Protein AF-A0A5E4G8H6-F1 (afdb_monomer)

InterPro domains:
  IPR013087 Zinc finger C2H2-type [PS00028] (90-110)
  IPR013087 Zinc finger C2H2-type [PS50157] (88-115)
  IPR036236 Zinc finger C2H2 superfamily [SSF57667] (88-114)

Structure (mmCIF, N/CA/C/O backbone):
data_AF-A0A5E4G8H6-F1
#
_entry.id   AF-A0A5E4G8H6-F1
#
loop_
_atom_site.group_PDB
_atom_site.id
_atom_site.type_symbol
_atom_site.label_atom_id
_atom_site.label_alt_id
_atom_site.label_comp_id
_atom_site.label_asym_id
_atom_site.label_entity_id
_atom_site.label_seq_id
_atom_site.pdbx_PDB_ins_code
_atom_site.Cartn_x
_atom_site.Cartn_y
_atom_site.Cartn_z
_atom_site.occupancy
_atom_site.B_iso_or_equiv
_atom_site.auth_seq_id
_atom_site.auth_comp_id
_atom_site.auth_asym_id
_atom_site.auth_atom_id
_atom_site.pdbx_PDB_model_num
ATOM 1 N N . MET A 1 1 ? 24.696 6.993 4.882 1.00 31.25 1 MET A N 1
ATOM 2 C CA . MET A 1 1 ? 24.039 5.892 5.624 1.00 31.25 1 MET A CA 1
ATOM 3 C C . MET A 1 1 ? 23.110 5.133 4.682 1.00 31.25 1 MET A C 1
ATOM 5 O O . MET A 1 1 ? 21.990 5.576 4.455 1.00 31.25 1 MET A O 1
ATOM 9 N N . LEU A 1 2 ? 23.589 4.037 4.082 1.00 29.52 2 LEU A N 1
ATOM 10 C CA . LEU A 1 2 ? 22.751 3.140 3.281 1.00 29.52 2 LEU A CA 1
ATOM 11 C C . LEU A 1 2 ? 21.860 2.323 4.223 1.00 29.52 2 LEU A C 1
ATOM 13 O O . LEU A 1 2 ? 22.364 1.588 5.068 1.00 29.52 2 LEU A O 1
ATOM 17 N N . LYS A 1 3 ? 20.537 2.449 4.090 1.00 34.06 3 LYS A N 1
ATOM 18 C CA . LYS A 1 3 ? 19.599 1.545 4.761 1.00 34.06 3 LYS A CA 1
ATOM 19 C C . LYS A 1 3 ? 19.493 0.265 3.937 1.00 34.06 3 LYS A C 1
ATOM 21 O O . LYS A 1 3 ? 19.100 0.308 2.775 1.00 34.06 3 LYS A O 1
ATOM 26 N N . HIS A 1 4 ? 19.863 -0.852 4.560 1.00 30.77 4 HIS A N 1
ATOM 27 C CA . HIS A 1 4 ? 19.676 -2.205 4.051 1.00 30.77 4 HIS A CA 1
ATOM 28 C C . HIS A 1 4 ? 18.228 -2.432 3.596 1.00 30.77 4 HIS A C 1
ATOM 30 O O . HIS A 1 4 ? 17.307 -2.480 4.412 1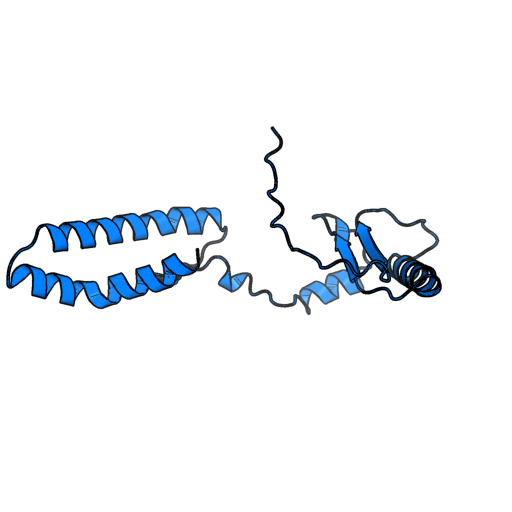.00 30.77 4 HIS A O 1
ATOM 36 N N . LEU A 1 5 ? 18.044 -2.620 2.291 1.00 35.28 5 LEU A N 1
ATOM 37 C CA . LEU A 1 5 ? 16.866 -3.276 1.740 1.00 35.28 5 LEU A CA 1
ATOM 38 C C . LEU A 1 5 ? 16.977 -4.765 2.081 1.00 35.28 5 LEU A C 1
ATOM 40 O O . LEU A 1 5 ? 17.831 -5.474 1.551 1.00 35.28 5 LEU A O 1
ATOM 44 N N . LYS A 1 6 ? 16.142 -5.228 3.016 1.00 31.42 6 LYS A N 1
ATOM 45 C CA . LYS A 1 6 ? 15.942 -6.657 3.260 1.00 31.42 6 LYS A CA 1
ATOM 46 C C . LYS A 1 6 ? 15.231 -7.235 2.042 1.00 31.42 6 LYS A C 1
ATOM 48 O O . LYS A 1 6 ? 14.042 -6.997 1.843 1.00 31.42 6 LYS A O 1
ATOM 53 N N . PHE A 1 7 ? 15.966 -7.981 1.229 1.00 36.44 7 PHE A N 1
ATOM 54 C CA . PHE A 1 7 ? 15.371 -8.850 0.228 1.00 36.44 7 PHE A CA 1
ATOM 55 C C . PHE A 1 7 ? 14.598 -9.941 0.973 1.00 36.44 7 PHE A C 1
ATOM 57 O O . PHE A 1 7 ? 15.179 -10.715 1.732 1.00 36.44 7 PHE A O 1
ATOM 64 N N . HIS A 1 8 ? 13.276 -9.976 0.802 1.00 35.94 8 HIS A N 1
ATOM 65 C CA . HIS A 1 8 ? 12.516 -11.172 1.138 1.00 35.94 8 HIS A CA 1
ATOM 66 C C . HIS A 1 8 ? 13.087 -12.318 0.301 1.00 35.94 8 HIS A C 1
ATOM 68 O O . HIS A 1 8 ? 13.132 -12.223 -0.926 1.00 35.94 8 HIS A O 1
ATOM 74 N N . ASN A 1 9 ? 13.547 -13.372 0.976 1.00 34.59 9 ASN A N 1
ATOM 75 C CA . ASN A 1 9 ? 13.957 -14.624 0.354 1.00 34.59 9 ASN A CA 1
ATOM 76 C C . ASN A 1 9 ? 12.752 -15.228 -0.374 1.00 34.59 9 ASN A C 1
ATOM 78 O O . ASN A 1 9 ? 11.980 -15.994 0.200 1.00 34.59 9 ASN A O 1
ATOM 82 N N . ILE A 1 10 ? 12.590 -14.876 -1.647 1.00 40.81 10 ILE A N 1
ATOM 83 C CA . ILE A 1 10 ? 11.876 -15.723 -2.590 1.00 40.81 10 ILE A CA 1
ATOM 84 C C . ILE A 1 10 ? 12.820 -16.898 -2.809 1.00 40.81 10 ILE A C 1
ATOM 86 O O . ILE A 1 10 ? 13.851 -16.757 -3.466 1.00 40.81 10 ILE A O 1
ATOM 90 N N . SER A 1 11 ? 12.502 -18.047 -2.222 1.00 39.03 11 SER A N 1
ATOM 91 C CA . SER A 1 11 ? 13.120 -19.315 -2.591 1.00 39.03 11 SER A CA 1
ATOM 92 C C . SER A 1 11 ? 12.687 -19.652 -4.018 1.00 39.03 11 SER A C 1
ATOM 94 O O . SER A 1 11 ? 11.769 -20.433 -4.260 1.00 39.03 11 SER A O 1
ATOM 96 N N . VAL A 1 12 ? 13.334 -19.015 -4.996 1.00 49.94 12 VAL A N 1
ATOM 97 C CA . VAL A 1 12 ? 13.262 -19.439 -6.389 1.00 49.94 12 VAL A CA 1
ATOM 98 C C . VAL A 1 12 ? 13.932 -20.805 -6.420 1.00 49.94 12 VAL A C 1
ATOM 100 O O . VAL A 1 12 ? 15.150 -20.902 -6.290 1.00 49.94 12 VAL A O 1
ATOM 103 N N . GLN A 1 13 ? 13.137 -21.870 -6.527 1.00 46.47 13 GLN A N 1
ATOM 104 C CA . GLN A 1 13 ? 13.658 -23.197 -6.834 1.00 46.47 13 GLN A CA 1
ATOM 105 C C . GLN A 1 13 ? 14.351 -23.105 -8.193 1.00 46.47 13 GLN A C 1
ATOM 107 O O . GLN A 1 13 ? 13.704 -23.092 -9.240 1.00 46.47 13 GLN A O 1
ATOM 112 N N . PHE A 1 14 ? 15.671 -22.952 -8.166 1.00 50.69 14 PHE A N 1
ATOM 113 C CA . PHE A 1 14 ? 16.467 -22.835 -9.370 1.00 50.69 14 PHE A CA 1
ATOM 114 C C . PHE A 1 14 ? 16.628 -24.235 -9.945 1.00 50.69 14 PHE A C 1
ATOM 116 O O . PHE A 1 14 ? 17.417 -25.039 -9.449 1.00 50.69 14 PHE A O 1
ATOM 123 N N . ASN A 1 15 ? 15.860 -24.548 -10.986 1.00 55.28 15 ASN A N 1
ATOM 124 C CA . ASN A 1 15 ? 16.204 -25.683 -11.819 1.00 55.28 15 ASN A CA 1
ATOM 125 C C . ASN A 1 15 ? 17.508 -25.311 -12.543 1.00 55.28 15 ASN A C 1
ATOM 127 O O . ASN A 1 15 ? 17.511 -24.346 -13.307 1.00 55.28 15 ASN A O 1
ATOM 131 N N . PRO A 1 16 ? 18.614 -26.060 -12.383 1.00 58.59 16 PRO A N 1
ATOM 132 C CA . PRO A 1 16 ? 19.918 -25.726 -12.980 1.00 58.59 16 PRO A CA 1
ATOM 133 C C . PRO A 1 16 ? 19.934 -25.804 -14.524 1.00 58.59 16 PRO A C 1
ATOM 135 O O . PRO A 1 16 ? 20.982 -25.729 -15.166 1.00 58.59 16 PRO A O 1
ATOM 138 N N . LYS A 1 17 ? 18.762 -25.989 -15.140 1.00 69.44 17 LYS A N 1
ATOM 139 C CA . LYS A 1 17 ? 18.526 -26.136 -16.577 1.00 69.44 17 LYS A CA 1
ATOM 140 C C . LYS A 1 17 ? 17.795 -24.936 -17.189 1.00 69.44 17 LYS A C 1
ATOM 142 O O . LYS A 1 17 ? 17.400 -25.011 -18.346 1.00 69.44 17 LYS A O 1
ATOM 147 N N . GLU A 1 18 ? 17.611 -23.844 -16.459 1.00 83.00 18 GLU A N 1
ATOM 148 C CA . GLU A 1 18 ? 16.855 -22.685 -16.938 1.00 83.00 18 GLU A CA 1
ATOM 149 C C . GLU A 1 18 ? 17.692 -21.412 -16.879 1.00 83.00 18 GLU A C 1
ATOM 151 O O . GLU A 1 18 ? 18.616 -21.280 -16.078 1.00 83.00 18 GLU A O 1
ATOM 156 N N . ILE A 1 19 ? 17.365 -20.472 -17.762 1.00 84.88 19 ILE A N 1
ATOM 157 C CA . ILE A 1 19 ? 18.037 -19.182 -17.861 1.00 84.88 19 ILE A CA 1
ATOM 158 C C . ILE A 1 19 ? 17.096 -18.100 -17.347 1.00 84.88 19 ILE A C 1
ATOM 160 O O . ILE A 1 19 ? 15.917 -18.039 -17.710 1.00 84.88 19 ILE A O 1
ATOM 164 N N . ALA A 1 20 ? 17.638 -17.227 -16.505 1.00 84.56 20 ALA A N 1
ATOM 165 C CA . ALA A 1 20 ? 16.984 -16.008 -16.070 1.00 84.56 20 ALA A CA 1
ATOM 166 C C . ALA A 1 20 ? 17.782 -14.802 -16.574 1.00 84.56 20 ALA A C 1
ATOM 168 O O . ALA A 1 20 ? 19.004 -14.759 -16.448 1.00 84.56 20 ALA A O 1
ATOM 169 N N . ILE A 1 21 ? 17.086 -13.830 -17.158 1.00 82.94 21 ILE A N 1
ATOM 170 C CA . ILE A 1 21 ? 17.673 -12.600 -17.687 1.00 82.94 21 ILE A CA 1
ATOM 171 C C . ILE A 1 21 ? 17.248 -11.453 -16.780 1.00 82.94 21 ILE A C 1
ATOM 173 O O . ILE A 1 21 ? 16.057 -11.167 -16.660 1.00 82.94 21 ILE A O 1
ATOM 177 N N . PHE A 1 22 ? 18.226 -10.781 -16.182 1.00 82.69 22 PHE A N 1
ATOM 178 C CA . PHE A 1 22 ? 18.024 -9.596 -15.358 1.00 82.69 22 PHE A CA 1
ATOM 179 C C . PHE A 1 22 ? 18.701 -8.417 -16.043 1.00 82.69 22 PHE A C 1
ATOM 181 O O . PHE A 1 22 ? 19.915 -8.427 -16.241 1.00 82.69 22 PHE A O 1
ATOM 188 N N . ARG A 1 23 ? 17.912 -7.424 -16.452 1.00 79.50 23 ARG A N 1
ATOM 189 C CA . ARG A 1 23 ? 18.405 -6.250 -17.179 1.00 79.50 23 ARG A CA 1
ATOM 190 C C . ARG A 1 23 ? 17.999 -4.968 -16.469 1.00 79.50 23 ARG A C 1
ATOM 192 O O . ARG A 1 23 ? 16.878 -4.854 -15.993 1.00 79.50 23 ARG A O 1
ATOM 199 N N . ASP A 1 24 ? 18.891 -3.990 -16.458 1.00 76.56 24 ASP A N 1
ATOM 200 C CA . ASP A 1 24 ? 18.570 -2.620 -16.067 1.00 76.56 24 ASP A CA 1
ATOM 201 C C . ASP A 1 24 ? 18.094 -1.815 -17.294 1.00 76.56 24 ASP A C 1
ATOM 203 O O . ASP A 1 24 ? 18.741 -1.834 -18.349 1.00 76.56 24 ASP A O 1
ATOM 207 N N . LEU A 1 25 ? 16.944 -1.144 -17.185 1.00 69.12 25 LEU A N 1
ATOM 208 C CA . LEU A 1 25 ? 16.383 -0.289 -18.238 1.00 69.12 25 LEU A CA 1
ATOM 209 C C . LEU A 1 25 ? 17.077 1.071 -18.335 1.00 69.12 25 LEU A C 1
ATOM 211 O O . LEU A 1 25 ? 16.949 1.733 -19.363 1.00 69.12 25 LEU A O 1
ATOM 215 N N . ASP A 1 26 ? 17.851 1.458 -17.324 1.00 64.38 26 ASP A N 1
ATOM 216 C CA . ASP A 1 26 ? 18.589 2.722 -17.303 1.00 64.38 26 ASP A CA 1
ATOM 217 C C . ASP A 1 26 ? 19.923 2.669 -18.061 1.00 64.38 26 ASP A C 1
ATOM 219 O O . ASP A 1 26 ? 20.615 3.678 -18.216 1.00 64.38 26 ASP A O 1
ATOM 223 N N . THR A 1 27 ? 20.289 1.500 -18.596 1.00 65.31 27 THR A N 1
ATOM 224 C CA . THR A 1 27 ? 21.470 1.378 -19.454 1.00 65.31 27 THR A CA 1
ATOM 225 C C . THR A 1 27 ? 21.175 1.984 -20.825 1.00 65.31 27 THR A C 1
ATOM 227 O O . THR A 1 27 ? 20.416 1.414 -21.614 1.00 65.31 27 THR A O 1
ATOM 230 N N . LYS A 1 28 ? 21.810 3.123 -21.133 1.00 62.41 28 LYS A N 1
ATOM 231 C CA . LYS A 1 28 ? 21.715 3.795 -22.438 1.00 62.41 28 LYS A CA 1
ATOM 232 C C . LYS A 1 28 ? 22.115 2.813 -23.551 1.00 62.41 28 LYS A C 1
ATOM 234 O O . LYS A 1 28 ? 23.283 2.423 -23.608 1.00 62.41 28 LYS A O 1
ATOM 239 N N . PRO A 1 29 ? 21.188 2.387 -24.429 1.00 61.34 29 PRO A N 1
ATOM 240 C CA . PRO A 1 29 ? 21.543 1.467 -25.497 1.00 61.34 29 PRO A CA 1
ATOM 241 C C . PRO A 1 29 ? 22.492 2.155 -26.493 1.00 61.34 29 PRO A C 1
ATOM 243 O O . PRO A 1 29 ? 22.477 3.388 -26.612 1.00 61.34 29 PRO A O 1
ATOM 246 N N . PRO A 1 30 ? 23.300 1.383 -27.242 1.00 65.94 30 PRO A N 1
ATOM 247 C CA . PRO A 1 30 ? 24.000 1.906 -28.408 1.00 65.94 30 PRO A CA 1
ATOM 248 C C . PRO A 1 30 ? 23.001 2.622 -29.323 1.00 65.94 30 PRO A C 1
ATOM 250 O O . PRO A 1 30 ? 21.900 2.121 -29.545 1.00 65.94 30 PRO A O 1
ATOM 253 N N . LYS A 1 31 ? 23.378 3.784 -29.874 1.00 66.38 31 LYS A N 1
ATOM 254 C CA . LYS A 1 31 ? 22.475 4.627 -30.689 1.00 66.38 31 LYS A CA 1
ATOM 255 C C . LYS A 1 31 ? 21.861 3.894 -31.895 1.00 66.38 31 LYS A C 1
ATOM 257 O O . LYS A 1 31 ? 20.858 4.350 -32.425 1.00 66.38 31 LYS A O 1
ATOM 262 N N . SER A 1 32 ? 22.471 2.791 -32.326 1.00 76.19 32 SER A N 1
ATOM 263 C CA . SER A 1 32 ? 22.083 1.991 -33.487 1.00 76.19 32 SER A CA 1
ATOM 264 C C . SER A 1 32 ? 21.051 0.894 -33.205 1.00 76.19 32 SER A C 1
ATOM 266 O O . SER A 1 32 ? 20.557 0.302 -34.157 1.00 76.19 32 SER A O 1
ATOM 268 N N . VAL A 1 33 ? 20.727 0.595 -31.939 1.00 75.25 33 VAL A N 1
ATOM 269 C CA . VAL A 1 33 ? 19.809 -0.501 -31.580 1.00 75.25 33 VAL A CA 1
ATOM 270 C C . VAL A 1 33 ? 18.764 -0.002 -30.591 1.00 75.25 33 VAL A C 1
ATOM 272 O O . VAL A 1 33 ? 19.093 0.512 -29.521 1.00 75.25 33 VAL A O 1
ATOM 275 N N . SER A 1 34 ? 17.484 -0.182 -30.917 1.00 74.44 34 SER A N 1
ATOM 276 C CA . SER A 1 34 ? 16.406 0.211 -30.004 1.00 74.44 34 SER A CA 1
ATOM 277 C C . SER A 1 34 ? 16.399 -0.656 -28.727 1.00 74.44 34 SER A C 1
ATOM 279 O O . SER A 1 34 ? 16.779 -1.830 -28.775 1.00 74.44 34 SER A O 1
ATOM 281 N N . PRO A 1 35 ? 15.923 -0.144 -27.569 1.00 74.56 35 PRO A N 1
ATOM 282 C CA . PRO A 1 35 ? 15.821 -0.937 -26.338 1.00 74.56 35 PRO A CA 1
ATOM 283 C C . PRO A 1 35 ? 15.063 -2.260 -26.515 1.00 74.56 35 PRO A C 1
ATOM 285 O O . PRO A 1 35 ? 15.474 -3.284 -25.960 1.00 74.56 35 PRO A O 1
ATOM 288 N N . TYR A 1 36 ? 13.984 -2.224 -27.308 1.00 77.19 36 TYR A N 1
ATOM 289 C CA . TYR A 1 36 ? 13.158 -3.380 -27.648 1.00 77.19 36 TYR A CA 1
ATOM 290 C C . TYR A 1 36 ? 13.942 -4.405 -28.467 1.00 77.19 36 TYR A C 1
ATOM 292 O O . TYR A 1 36 ? 14.007 -5.572 -28.092 1.00 77.19 36 TYR A O 1
ATOM 300 N N . GLU A 1 37 ? 14.604 -3.966 -29.537 1.00 81.38 37 GLU A N 1
ATOM 301 C CA . GLU A 1 37 ? 15.399 -4.845 -30.395 1.00 81.38 37 GLU A CA 1
ATOM 302 C C . GLU A 1 37 ? 16.554 -5.498 -29.625 1.00 81.38 37 GLU A C 1
ATOM 304 O O . GLU A 1 37 ? 16.789 -6.698 -29.758 1.00 81.38 37 GLU A O 1
ATOM 309 N N . ALA A 1 38 ? 17.218 -4.746 -28.742 1.00 82.25 38 ALA A N 1
ATOM 310 C CA . ALA A 1 38 ? 18.237 -5.287 -27.848 1.00 82.25 38 ALA A CA 1
ATOM 311 C C . ALA A 1 38 ? 17.667 -6.357 -26.897 1.00 82.25 38 ALA A C 1
ATOM 313 O O . ALA A 1 38 ? 18.303 -7.386 -26.678 1.00 82.25 38 ALA A O 1
ATOM 314 N N . ALA A 1 39 ? 16.464 -6.146 -26.347 1.00 83.38 39 ALA A N 1
ATOM 315 C CA . ALA A 1 39 ? 15.816 -7.117 -25.463 1.00 83.38 39 ALA A CA 1
ATOM 316 C C . ALA A 1 39 ? 15.418 -8.401 -26.208 1.00 83.38 39 ALA A C 1
ATOM 318 O O . ALA A 1 39 ? 15.627 -9.498 -25.689 1.00 83.38 39 ALA A O 1
ATOM 319 N N . VAL A 1 40 ? 14.898 -8.274 -27.433 1.00 86.94 40 VAL A N 1
ATOM 320 C CA . VAL A 1 40 ? 14.548 -9.417 -28.288 1.00 86.94 40 VAL A CA 1
ATOM 321 C C . VAL A 1 40 ? 15.799 -10.206 -28.662 1.00 86.94 40 VAL A C 1
ATOM 323 O O . VAL A 1 40 ? 15.833 -11.411 -28.434 1.00 86.94 40 VAL A O 1
ATOM 326 N N . LYS A 1 41 ? 16.856 -9.539 -29.146 1.00 89.38 41 LYS A N 1
ATOM 327 C CA . LYS A 1 41 ? 18.136 -10.187 -29.479 1.00 89.38 41 LYS A CA 1
ATOM 328 C C . LYS A 1 41 ? 18.726 -10.926 -28.277 1.00 89.38 41 LYS A C 1
ATOM 330 O O . LYS A 1 41 ? 19.143 -12.072 -28.415 1.00 89.38 41 LYS A O 1
ATOM 335 N N . LEU A 1 42 ? 18.686 -10.312 -27.092 1.00 87.62 42 LEU A N 1
ATOM 336 C CA . LEU A 1 42 ? 19.142 -10.937 -25.851 1.00 87.62 42 LEU A CA 1
ATOM 337 C C . LEU A 1 42 ? 18.308 -12.172 -25.483 1.00 87.62 42 LEU A C 1
ATOM 339 O O . LEU A 1 42 ? 18.874 -13.202 -25.125 1.00 87.62 42 LEU A O 1
ATOM 343 N N . LYS A 1 43 ? 16.975 -12.100 -25.604 1.00 88.69 43 LYS A N 1
ATOM 344 C CA . LYS A 1 43 ? 16.091 -13.251 -25.368 1.00 88.69 43 LYS A CA 1
ATOM 345 C C . LYS A 1 43 ? 16.403 -14.392 -26.327 1.00 88.69 43 LYS A C 1
ATOM 347 O O . LYS A 1 43 ? 16.493 -15.534 -25.886 1.00 88.69 43 LYS A O 1
ATOM 352 N N . THR A 1 44 ? 16.555 -14.091 -27.613 1.00 91.69 44 THR A N 1
ATOM 353 C CA . THR A 1 44 ? 16.837 -15.081 -28.657 1.00 91.69 44 THR A CA 1
ATOM 354 C C . THR A 1 44 ? 18.183 -15.756 -28.418 1.00 91.69 44 THR A C 1
ATOM 356 O O . THR A 1 44 ? 18.247 -16.981 -28.417 1.00 91.69 44 THR A O 1
ATOM 359 N N . ALA A 1 45 ? 19.227 -14.978 -28.120 1.00 91.75 45 ALA A N 1
ATOM 360 C CA . ALA A 1 45 ? 20.546 -15.508 -27.785 1.00 91.75 45 ALA A CA 1
ATOM 361 C C . ALA A 1 45 ? 20.513 -16.369 -26.514 1.00 91.75 45 ALA A C 1
ATOM 363 O O . ALA A 1 45 ? 21.064 -17.456 -26.489 1.00 91.75 45 ALA A O 1
ATOM 364 N N . ALA A 1 46 ? 19.818 -15.941 -25.460 1.00 89.75 46 ALA A N 1
ATOM 365 C CA . ALA A 1 46 ? 19.662 -16.758 -24.258 1.00 89.75 46 ALA A CA 1
ATOM 366 C C . ALA A 1 46 ? 18.888 -18.060 -24.537 1.00 89.75 46 ALA A C 1
ATOM 368 O O . ALA A 1 46 ? 19.253 -19.123 -24.040 1.00 89.75 46 ALA A O 1
ATOM 369 N N . SER A 1 47 ? 17.855 -17.982 -25.380 1.00 89.69 47 SER A N 1
ATOM 370 C CA . SER A 1 47 ? 17.015 -19.127 -25.745 1.00 89.69 47 SER A CA 1
ATOM 371 C C . SER A 1 47 ? 17.772 -20.184 -26.551 1.00 89.69 47 SER A C 1
ATOM 373 O O . SER A 1 47 ? 17.404 -21.353 -26.483 1.00 89.69 47 SER A O 1
ATOM 375 N N . SER A 1 48 ? 18.838 -19.811 -27.276 1.00 91.75 48 SER A N 1
ATOM 376 C CA . SER A 1 48 ? 19.685 -20.792 -27.967 1.00 91.75 48 SER A CA 1
ATOM 377 C C . SER A 1 48 ? 20.526 -21.632 -27.008 1.00 91.75 48 SER A C 1
ATOM 379 O O . SER A 1 48 ? 20.971 -22.710 -27.387 1.00 91.75 48 SER A O 1
ATOM 381 N N . PHE A 1 49 ? 20.747 -21.167 -25.775 1.00 85.88 49 PHE A N 1
ATOM 382 C CA . PHE A 1 49 ? 21.428 -21.964 -24.760 1.00 85.88 49 PHE A CA 1
ATOM 383 C C . PHE A 1 49 ? 20.448 -22.915 -24.069 1.00 85.88 49 PHE A C 1
ATOM 385 O O . PHE A 1 49 ? 20.707 -24.116 -24.048 1.00 85.88 49 PHE A O 1
ATOM 392 N N . ARG A 1 50 ? 19.341 -22.400 -23.503 1.00 86.75 50 ARG A N 1
ATOM 393 C CA . ARG A 1 50 ? 18.287 -23.165 -22.798 1.00 86.75 50 ARG A CA 1
ATOM 394 C C . ARG A 1 50 ? 16.984 -22.360 -22.666 1.00 86.75 50 ARG A C 1
ATOM 396 O O . ARG A 1 50 ? 16.907 -21.201 -23.061 1.00 86.75 50 ARG A O 1
ATOM 403 N N . LEU A 1 51 ? 15.961 -22.963 -22.048 1.00 85.06 51 LEU A N 1
ATOM 404 C CA . LEU A 1 51 ? 14.691 -22.306 -21.736 1.00 85.06 51 LEU A CA 1
ATOM 405 C C . LEU A 1 51 ? 14.901 -21.060 -20.862 1.00 85.06 51 LEU A C 1
ATOM 407 O O . LEU A 1 51 ? 15.385 -21.147 -19.731 1.00 85.06 51 LEU A O 1
ATOM 411 N N . VAL A 1 52 ? 14.468 -19.906 -21.369 1.00 84.94 52 VAL A N 1
ATOM 412 C CA . VAL A 1 52 ? 14.404 -18.661 -20.599 1.00 84.94 52 VAL A CA 1
ATOM 413 C C . VAL A 1 52 ? 13.121 -18.659 -19.771 1.00 84.94 52 VAL A C 1
ATOM 415 O O . VAL A 1 52 ? 12.043 -18.383 -20.297 1.00 84.94 52 VAL A O 1
ATOM 418 N N . ARG A 1 53 ? 13.227 -18.958 -18.474 1.00 81.19 53 ARG A N 1
ATOM 419 C CA . ARG A 1 53 ? 12.071 -18.982 -17.563 1.00 81.19 53 ARG A CA 1
ATOM 420 C C . ARG A 1 53 ? 11.671 -17.592 -17.091 1.00 81.19 53 ARG A C 1
ATOM 422 O O . ARG A 1 53 ? 10.488 -17.309 -16.912 1.00 81.19 53 ARG A O 1
ATOM 429 N N . HIS A 1 54 ? 12.656 -16.722 -16.895 1.00 74.69 54 HIS A N 1
ATOM 430 C CA . HIS A 1 54 ? 12.437 -15.384 -16.364 1.00 74.69 54 HIS A CA 1
ATOM 431 C C . HIS A 1 54 ? 13.189 -14.342 -17.188 1.00 74.69 54 HIS A C 1
ATOM 433 O O . HIS A 1 54 ? 14.363 -14.508 -17.507 1.00 74.69 54 HIS A O 1
ATOM 439 N N . MET A 1 55 ? 12.507 -13.246 -17.512 1.00 83.06 55 MET A N 1
ATOM 440 C CA . MET A 1 55 ? 13.108 -12.046 -18.084 1.00 83.06 55 MET A CA 1
ATOM 441 C C . MET A 1 55 ? 12.553 -10.847 -17.322 1.00 83.06 55 MET A C 1
ATOM 443 O O . MET A 1 55 ? 11.381 -10.505 -17.464 1.00 83.06 55 MET A O 1
ATOM 447 N N . ILE A 1 56 ? 13.388 -10.253 -16.475 1.00 76.81 56 ILE A N 1
ATOM 448 C CA . ILE A 1 56 ? 13.021 -9.170 -15.567 1.00 76.81 56 ILE A CA 1
ATOM 449 C C . ILE A 1 56 ? 13.839 -7.937 -15.933 1.00 76.81 56 ILE A C 1
ATOM 451 O O . ILE A 1 56 ? 15.057 -8.006 -16.109 1.00 76.81 56 ILE A O 1
ATOM 455 N N . ALA A 1 57 ? 13.145 -6.809 -16.046 1.00 79.56 57 ALA A N 1
ATOM 456 C CA . ALA A 1 57 ? 13.741 -5.518 -16.328 1.00 79.56 57 ALA A CA 1
ATOM 457 C C . ALA A 1 57 ? 13.517 -4.580 -15.132 1.00 79.56 57 ALA A C 1
ATOM 459 O O . ALA A 1 57 ? 12.370 -4.305 -14.774 1.00 79.56 57 ALA A O 1
ATOM 460 N N . TYR A 1 58 ? 14.595 -4.119 -14.501 1.00 68.69 58 TYR A N 1
ATOM 461 C CA . TYR A 1 58 ? 14.539 -3.135 -13.421 1.00 68.69 58 TYR A CA 1
ATOM 462 C C . TYR A 1 58 ? 14.444 -1.732 -14.016 1.00 68.69 58 TYR A C 1
ATOM 464 O O . TYR A 1 58 ? 15.098 -1.433 -15.011 1.00 68.69 58 TYR A O 1
ATOM 472 N N . ALA A 1 59 ? 13.605 -0.888 -13.422 1.00 68.50 59 ALA A N 1
ATOM 473 C CA . ALA A 1 59 ? 13.408 0.494 -13.832 1.00 68.50 59 ALA A CA 1
ATOM 474 C C . ALA A 1 59 ? 13.662 1.411 -12.636 1.00 68.50 59 ALA A C 1
ATOM 476 O O . ALA A 1 59 ? 12.992 1.266 -11.609 1.00 68.50 59 ALA A O 1
ATOM 477 N N . ASN A 1 60 ? 14.575 2.373 -12.763 1.00 64.31 60 ASN A N 1
ATOM 478 C CA . ASN A 1 60 ? 14.635 3.502 -11.845 1.00 64.31 60 ASN A CA 1
ATOM 479 C C . ASN A 1 60 ? 13.682 4.631 -12.306 1.00 64.31 60 ASN A C 1
ATOM 481 O O . ASN A 1 60 ? 12.976 4.522 -13.312 1.00 64.31 60 ASN A O 1
ATOM 485 N N . ARG A 1 61 ? 13.614 5.726 -11.537 1.00 61.41 61 ARG A N 1
ATOM 486 C CA . ARG A 1 61 ? 12.724 6.873 -11.814 1.00 61.41 61 ARG A CA 1
ATOM 487 C C . ARG A 1 61 ? 12.928 7.521 -13.202 1.00 61.41 61 ARG A C 1
ATOM 489 O O . ARG A 1 61 ? 12.012 8.175 -13.680 1.00 61.41 61 ARG A O 1
ATOM 496 N N . HIS A 1 62 ? 14.094 7.321 -13.813 1.00 64.12 62 HIS A N 1
ATOM 497 C CA . HIS A 1 62 ? 14.545 7.827 -15.111 1.00 64.12 62 HIS A CA 1
ATOM 498 C C . HIS A 1 62 ? 14.468 6.789 -16.244 1.00 64.12 62 HIS A C 1
ATOM 500 O O . HIS A 1 62 ? 14.658 7.141 -17.407 1.00 64.12 62 HIS A O 1
ATOM 506 N N . ALA A 1 63 ? 14.107 5.532 -15.959 1.00 63.25 63 ALA A N 1
ATOM 507 C CA . ALA A 1 63 ? 14.114 4.445 -16.949 1.00 63.25 63 ALA A CA 1
ATOM 508 C C . ALA A 1 63 ? 13.182 4.683 -18.146 1.00 63.25 63 ALA A C 1
ATOM 510 O O . ALA A 1 63 ? 13.312 4.052 -19.194 1.00 63.25 63 ALA A O 1
ATOM 511 N N . LEU A 1 64 ? 12.219 5.593 -17.994 1.00 63.12 64 LEU A N 1
ATOM 512 C CA . LEU A 1 64 ? 11.245 5.945 -19.024 1.00 63.12 64 LEU A CA 1
ATOM 513 C C . LEU A 1 64 ? 11.598 7.226 -19.789 1.00 63.12 64 LEU A C 1
ATOM 515 O O . LEU A 1 64 ? 10.955 7.513 -20.802 1.00 63.12 64 LEU A O 1
ATOM 519 N N . ASP A 1 65 ? 12.630 7.957 -19.363 1.00 65.19 65 ASP A N 1
ATOM 520 C CA . ASP A 1 65 ? 13.071 9.198 -20.010 1.00 65.19 65 ASP A CA 1
ATOM 521 C C . ASP A 1 65 ? 13.553 8.917 -21.446 1.00 65.19 65 ASP A C 1
ATOM 523 O O . ASP A 1 65 ? 13.349 9.716 -22.362 1.00 65.19 65 ASP A O 1
ATOM 527 N N . TYR A 1 66 ? 14.102 7.720 -21.673 1.00 62.84 66 TYR A N 1
ATOM 528 C CA . TYR A 1 66 ? 14.694 7.293 -22.944 1.00 62.84 66 TYR A CA 1
ATOM 529 C C . TYR A 1 66 ? 13.760 6.469 -23.843 1.00 62.84 66 TYR A C 1
ATOM 531 O O . TYR A 1 66 ? 14.173 6.009 -24.908 1.00 62.84 66 TYR A O 1
ATOM 539 N N . VAL A 1 67 ? 12.505 6.262 -23.439 1.00 64.25 67 VAL A N 1
ATOM 540 C CA . VAL A 1 67 ? 11.536 5.466 -24.207 1.00 64.25 67 VAL A CA 1
ATOM 541 C C . VAL A 1 67 ? 10.756 6.380 -25.169 1.00 64.25 67 VAL A C 1
ATOM 543 O O . VAL A 1 67 ? 10.418 7.496 -24.777 1.00 64.25 67 VAL A O 1
ATOM 546 N N . PRO A 1 68 ? 10.446 5.957 -26.414 1.00 63.00 68 PRO A N 1
ATOM 547 C CA . PRO A 1 68 ? 9.735 6.791 -27.389 1.00 63.00 68 PRO A CA 1
ATOM 548 C C . PRO A 1 68 ? 8.438 7.420 -26.859 1.00 63.00 68 PRO A C 1
ATOM 550 O O . PRO A 1 68 ? 7.696 6.795 -26.099 1.00 63.00 68 PRO A O 1
ATOM 553 N N . GLN A 1 69 ? 8.128 8.641 -27.311 1.00 61.84 69 GLN A N 1
ATOM 554 C CA . GLN A 1 69 ? 6.990 9.439 -26.832 1.00 61.84 69 GLN A CA 1
ATOM 555 C C . GLN A 1 69 ? 5.648 8.700 -26.914 1.00 61.84 69 GLN A C 1
ATOM 557 O O . GLN A 1 69 ? 4.891 8.726 -25.951 1.00 61.84 69 GLN A O 1
ATOM 562 N N . VAL A 1 70 ? 5.406 7.944 -27.987 1.00 57.53 70 VAL A N 1
ATOM 563 C CA . VAL A 1 70 ? 4.195 7.119 -28.141 1.00 57.53 70 VAL A CA 1
ATOM 564 C C . VAL A 1 70 ? 4.015 6.103 -27.004 1.00 57.53 70 VAL A C 1
ATOM 566 O O . VAL A 1 70 ? 2.895 5.796 -26.611 1.00 57.53 70 VAL A O 1
ATOM 569 N N . VAL A 1 71 ? 5.107 5.599 -26.421 1.00 59.69 71 VAL A N 1
ATOM 570 C CA . VAL A 1 71 ? 5.078 4.673 -25.279 1.00 59.69 71 VAL A CA 1
ATOM 571 C C . VAL A 1 71 ? 4.868 5.433 -23.968 1.00 59.69 71 VAL A C 1
ATOM 573 O O . VAL A 1 71 ? 4.150 4.946 -23.093 1.00 59.69 71 VAL A O 1
ATOM 576 N N . ARG A 1 72 ? 5.428 6.646 -23.847 1.00 58.25 72 ARG A N 1
ATOM 577 C CA . ARG A 1 72 ? 5.166 7.547 -22.711 1.00 58.25 72 ARG A CA 1
ATOM 578 C C . ARG A 1 72 ? 3.691 7.953 -22.652 1.00 58.25 72 ARG A C 1
ATOM 580 O O . ARG A 1 72 ? 3.075 7.853 -21.599 1.00 58.25 72 ARG A O 1
ATOM 587 N N . GLU A 1 73 ? 3.094 8.296 -23.788 1.00 55.94 73 GLU A N 1
ATOM 588 C CA . GLU A 1 73 ? 1.677 8.667 -23.908 1.00 55.94 73 GLU A CA 1
ATOM 589 C C . GLU A 1 73 ? 0.739 7.471 -23.712 1.00 55.94 73 GLU A C 1
ATOM 591 O O . GLU A 1 73 ? -0.323 7.591 -23.094 1.00 55.94 73 GLU A O 1
ATOM 596 N N . ARG A 1 74 ? 1.145 6.277 -24.167 1.00 51.56 74 ARG A N 1
ATOM 597 C CA . ARG A 1 74 ? 0.399 5.042 -23.903 1.00 51.56 74 ARG A CA 1
ATOM 598 C C . ARG A 1 74 ? 0.372 4.704 -22.415 1.00 51.56 74 ARG A C 1
ATOM 600 O O . ARG A 1 74 ? -0.578 4.061 -22.007 1.00 51.56 74 ARG A O 1
ATOM 607 N N . LYS A 1 75 ? 1.327 5.160 -21.595 1.00 48.56 75 LYS A N 1
ATOM 608 C CA . LYS A 1 75 ? 1.269 5.048 -20.125 1.00 48.56 75 LYS A CA 1
ATOM 609 C C . LYS A 1 75 ? 0.254 6.012 -19.504 1.00 48.56 75 LYS A C 1
ATOM 611 O O . LYS A 1 75 ? -0.334 5.661 -18.493 1.00 48.56 75 LYS A O 1
ATOM 616 N N . GLU A 1 76 ? -0.017 7.172 -20.098 1.00 49.41 76 GLU A N 1
ATOM 617 C CA . GLU A 1 76 ? -1.099 8.043 -19.609 1.00 49.41 76 GLU A CA 1
ATOM 618 C C . GLU A 1 76 ? -2.469 7.357 -19.781 1.00 49.41 76 GLU A C 1
ATOM 620 O O . GLU A 1 76 ? -3.320 7.436 -18.900 1.00 49.41 76 GLU A O 1
ATOM 625 N N . ARG A 1 77 ? -2.651 6.602 -20.880 1.00 44.44 77 ARG A N 1
ATOM 626 C CA . ARG A 1 77 ? -3.901 5.873 -21.196 1.00 44.44 77 ARG A CA 1
ATOM 627 C C . ARG A 1 77 ? -3.974 4.450 -20.619 1.00 44.44 77 ARG A C 1
ATOM 629 O O . ARG A 1 77 ? -5.033 4.024 -20.183 1.00 44.44 77 ARG A O 1
ATOM 636 N N . ASN A 1 78 ? -2.848 3.737 -20.595 1.00 43.06 78 ASN A N 1
ATOM 637 C CA . ASN A 1 78 ? -2.651 2.382 -20.064 1.00 43.06 78 ASN A CA 1
ATOM 638 C C . ASN A 1 78 ? -1.710 2.411 -18.857 1.00 43.06 78 ASN A C 1
ATOM 640 O O . ASN A 1 78 ? -0.836 1.549 -18.706 1.00 43.06 78 ASN A O 1
ATOM 644 N N . ARG A 1 79 ? -1.893 3.373 -17.949 1.00 39.78 79 ARG A N 1
ATOM 645 C CA . ARG A 1 79 ? -1.639 3.090 -16.541 1.00 39.78 79 ARG A CA 1
ATOM 646 C C . ARG A 1 79 ? -2.480 1.853 -16.274 1.00 39.78 79 ARG A C 1
ATOM 648 O O . ARG A 1 79 ? -3.695 1.953 -16.145 1.00 39.78 79 ARG A O 1
ATOM 655 N N . VAL A 1 80 ? -1.847 0.678 -16.257 1.00 37.69 80 VAL A N 1
ATOM 656 C CA . VAL A 1 80 ? -2.347 -0.424 -15.449 1.00 37.69 80 VAL A CA 1
ATOM 657 C C . VAL A 1 80 ? -2.583 0.240 -14.117 1.00 37.69 80 VAL A C 1
ATOM 659 O O . VAL A 1 80 ? -1.651 0.704 -13.460 1.00 37.69 80 VAL A O 1
ATOM 662 N N . VAL A 1 81 ? -3.859 0.433 -13.835 1.00 39.53 81 VAL A N 1
ATOM 663 C CA . VAL A 1 81 ? -4.353 1.005 -12.613 1.00 39.53 81 VAL A CA 1
ATOM 664 C C . VAL A 1 81 ? -4.020 -0.035 -11.544 1.00 39.53 81 VAL A C 1
ATOM 666 O O . VAL A 1 81 ? -4.890 -0.751 -11.065 1.00 39.53 81 VAL A O 1
ATOM 669 N N . ILE A 1 82 ? -2.750 -0.133 -11.138 1.00 41.44 82 ILE A N 1
ATOM 670 C CA . ILE A 1 82 ? -2.503 -0.274 -9.713 1.00 41.44 82 ILE A CA 1
ATOM 671 C C . ILE A 1 82 ? -3.128 1.003 -9.191 1.00 41.44 82 ILE A C 1
ATOM 673 O O . ILE A 1 82 ? -2.655 2.098 -9.488 1.00 41.44 82 ILE A O 1
ATOM 677 N N . ARG A 1 83 ? -4.326 0.866 -8.628 1.00 43.03 83 ARG A N 1
ATOM 678 C CA . ARG A 1 83 ? -5.134 1.973 -8.143 1.00 43.03 83 ARG A CA 1
ATOM 679 C C . ARG A 1 83 ? -4.302 2.713 -7.097 1.00 43.03 83 ARG A C 1
ATOM 681 O O . ARG A 1 83 ? -4.430 2.444 -5.913 1.00 43.03 83 ARG A O 1
ATOM 688 N N . ASP A 1 84 ? -3.483 3.679 -7.509 1.00 44.00 84 ASP A N 1
ATOM 689 C CA . ASP A 1 84 ? -2.810 4.611 -6.597 1.00 44.00 84 ASP A CA 1
ATOM 690 C C . ASP A 1 84 ? -3.860 5.369 -5.764 1.00 44.00 84 ASP A C 1
ATOM 692 O O . ASP A 1 84 ? -3.622 5.749 -4.620 1.00 44.00 84 ASP A O 1
ATOM 696 N N . GLY A 1 85 ? -5.089 5.481 -6.287 1.00 45.66 85 GLY A N 1
ATOM 697 C CA . GLY A 1 85 ? -6.263 5.950 -5.554 1.00 45.66 85 GLY A CA 1
ATOM 698 C C . GLY A 1 85 ? -6.729 5.050 -4.396 1.00 45.66 85 GLY A C 1
ATOM 699 O O . GLY A 1 85 ? -7.567 5.498 -3.616 1.00 45.66 85 GLY A O 1
ATOM 700 N N . GLU A 1 86 ? -6.216 3.822 -4.254 1.00 50.94 86 GLU A N 1
ATOM 701 C CA . GLU A 1 86 ? -6.487 2.907 -3.131 1.00 50.94 86 GLU A CA 1
ATOM 702 C C . GLU A 1 86 ? -5.328 2.789 -2.128 1.00 50.94 86 GLU A C 1
ATOM 704 O O . GLU A 1 86 ? -5.559 2.346 -1.002 1.00 50.94 86 GLU A O 1
ATOM 709 N N . LEU A 1 87 ? -4.105 3.200 -2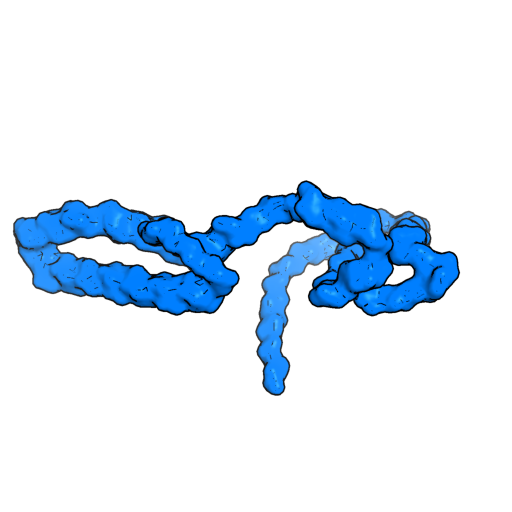.487 1.00 61.59 87 LEU A N 1
ATOM 710 C CA . LEU A 1 87 ? -2.910 2.957 -1.663 1.00 61.59 87 LEU A CA 1
ATOM 711 C C . LEU A 1 87 ? -2.773 3.903 -0.462 1.00 61.59 87 LEU A C 1
ATOM 713 O O . LEU A 1 87 ? -2.123 3.557 0.520 1.00 61.59 87 LEU A O 1
ATOM 717 N N . ASN A 1 88 ? -3.420 5.071 -0.498 1.00 80.44 88 ASN A N 1
ATOM 718 C CA . ASN A 1 88 ? -3.342 6.062 0.580 1.00 80.44 88 ASN A CA 1
ATOM 719 C C . ASN A 1 88 ? -4.712 6.368 1.207 1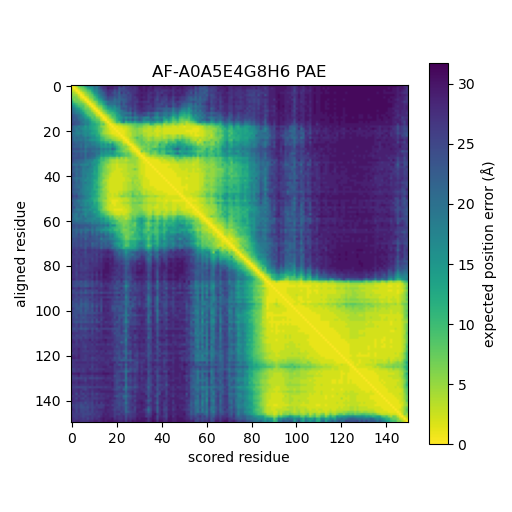.00 80.44 88 ASN A C 1
ATOM 721 O O . ASN A 1 88 ? -4.987 7.505 1.595 1.00 80.44 88 ASN A O 1
ATOM 725 N N . VAL A 1 89 ? -5.599 5.373 1.284 1.00 87.81 89 VAL A N 1
ATOM 726 C CA . VAL A 1 89 ? -6.910 5.510 1.936 1.00 87.81 89 VAL A CA 1
ATOM 727 C C . VAL A 1 89 ? -6.886 4.833 3.299 1.00 87.81 89 VAL A C 1
ATOM 729 O O . VAL A 1 89 ? -6.574 3.651 3.415 1.00 87.81 89 VAL A O 1
ATOM 732 N N . CYS A 1 90 ? -7.267 5.562 4.345 1.00 90.94 90 CYS A N 1
ATOM 733 C CA . CYS A 1 90 ? -7.446 4.981 5.666 1.00 90.94 90 CYS A CA 1
ATOM 734 C C . CYS A 1 90 ? -8.629 4.013 5.653 1.00 90.94 90 CYS A C 1
ATOM 736 O O . CYS A 1 90 ? -9.778 4.431 5.524 1.00 90.94 90 CYS A O 1
ATOM 738 N N . ARG A 1 91 ? -8.369 2.719 5.841 1.00 89.00 91 ARG A N 1
ATOM 739 C CA . ARG A 1 91 ? -9.412 1.680 5.855 1.00 89.00 91 ARG A CA 1
ATOM 740 C C . ARG A 1 91 ? -10.338 1.762 7.082 1.00 89.00 91 ARG A C 1
ATOM 742 O O . ARG A 1 91 ? -11.412 1.175 7.062 1.00 89.00 91 ARG A O 1
ATOM 749 N N . VAL A 1 92 ? -9.974 2.535 8.114 1.00 92.75 92 VAL A N 1
ATOM 750 C CA . VAL A 1 92 ? -10.817 2.765 9.305 1.00 92.75 92 VAL A CA 1
ATOM 751 C C . VAL A 1 92 ? -11.879 3.845 9.061 1.00 92.75 92 VAL A C 1
ATOM 753 O O . VAL A 1 92 ? -13.026 3.678 9.476 1.00 92.75 92 VAL A O 1
ATOM 756 N N . CYS A 1 93 ? -11.515 4.960 8.411 1.00 93.44 93 CYS A N 1
ATOM 757 C CA . CYS A 1 93 ? -12.392 6.135 8.268 1.00 93.44 93 CYS A CA 1
ATOM 758 C C . CYS A 1 93 ? -12.622 6.617 6.825 1.00 93.44 93 CYS A C 1
ATOM 760 O O . CYS A 1 93 ? -13.352 7.582 6.617 1.00 93.44 93 CYS A O 1
ATOM 762 N N . GLY A 1 94 ? -12.000 5.986 5.830 1.00 90.44 94 GLY A N 1
ATOM 763 C CA . GLY A 1 94 ? -12.145 6.309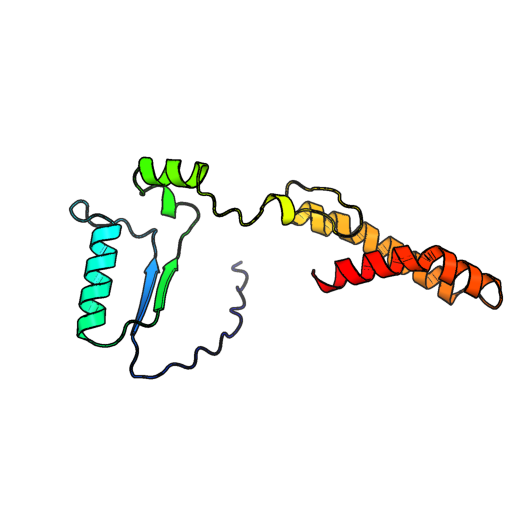 4.407 1.00 90.44 94 GLY A CA 1
ATOM 764 C C . GLY A 1 94 ? -11.399 7.562 3.937 1.00 90.44 94 GLY A C 1
ATOM 765 O O . GLY A 1 94 ? -11.484 7.911 2.761 1.00 90.44 94 GLY A O 1
ATOM 766 N N . ARG A 1 95 ? -10.660 8.257 4.815 1.00 92.00 95 ARG A N 1
ATOM 767 C CA . ARG A 1 95 ? -9.904 9.464 4.438 1.00 92.00 95 ARG A CA 1
ATOM 768 C C . ARG A 1 95 ? -8.783 9.135 3.458 1.00 92.00 95 ARG A C 1
ATOM 770 O O . ARG A 1 95 ? -8.036 8.185 3.675 1.00 92.00 95 ARG A O 1
ATOM 777 N N . ARG A 1 96 ? -8.646 9.958 2.417 1.00 88.12 96 ARG A N 1
ATOM 778 C CA . ARG A 1 96 ? -7.579 9.861 1.413 1.00 88.12 96 ARG A CA 1
ATOM 779 C C . ARG A 1 96 ? -6.409 10.763 1.796 1.00 88.12 96 ARG A C 1
ATOM 781 O O . ARG A 1 96 ? -6.618 11.872 2.283 1.00 88.12 96 ARG A O 1
ATOM 788 N N . PHE A 1 97 ? -5.193 10.304 1.536 1.00 84.81 97 PHE A N 1
ATOM 789 C CA . PHE A 1 97 ? -3.959 11.038 1.793 1.00 84.81 97 PHE A CA 1
ATOM 790 C C . PHE A 1 97 ? -3.116 11.133 0.525 1.00 84.81 97 PHE A C 1
ATOM 792 O O . PHE A 1 97 ? -3.139 10.249 -0.325 1.00 84.81 97 PHE A O 1
ATOM 799 N N . TYR A 1 98 ? -2.357 12.221 0.406 1.00 78.88 98 TYR A N 1
ATOM 800 C CA . TYR A 1 98 ? -1.489 12.453 -0.752 1.00 78.88 98 TYR A CA 1
ATOM 801 C C . TYR A 1 98 ? -0.193 11.625 -0.694 1.00 78.88 98 TYR A C 1
ATOM 803 O O . TYR A 1 98 ? 0.422 11.361 -1.719 1.00 78.88 98 TYR A O 1
ATOM 811 N N . THR A 1 99 ? 0.231 11.208 0.506 1.00 79.44 99 THR A N 1
ATOM 812 C CA . THR A 1 99 ? 1.430 10.386 0.720 1.00 79.44 99 THR A CA 1
ATOM 813 C C . THR A 1 99 ? 1.161 9.283 1.744 1.00 79.44 99 THR A C 1
ATOM 815 O O . THR A 1 99 ? 0.339 9.454 2.650 1.00 79.44 99 THR A O 1
ATOM 818 N N . ASN A 1 100 ? 1.890 8.168 1.630 1.00 80.25 100 ASN A N 1
ATOM 819 C CA . ASN A 1 100 ? 1.793 7.039 2.561 1.00 80.25 100 ASN A CA 1
ATOM 820 C C . ASN A 1 100 ? 2.207 7.432 3.990 1.00 80.25 100 ASN A C 1
ATOM 822 O O . ASN A 1 100 ? 1.547 7.059 4.952 1.00 80.25 100 ASN A O 1
ATOM 826 N N . GLU A 1 101 ? 3.222 8.287 4.137 1.00 86.25 101 GLU A N 1
ATOM 827 C CA . GLU A 1 101 ? 3.646 8.812 5.439 1.00 86.25 101 GLU A CA 1
ATOM 828 C C . GLU A 1 101 ? 2.509 9.544 6.172 1.00 86.25 101 GLU A C 1
ATOM 830 O O . GLU A 1 101 ? 2.292 9.339 7.368 1.00 86.25 101 GLU A O 1
ATOM 835 N N . LYS A 1 102 ? 1.732 10.369 5.453 1.00 87.44 102 LYS A N 1
ATOM 836 C CA . LYS A 1 102 ? 0.573 11.064 6.030 1.00 87.44 102 LYS A CA 1
ATOM 837 C C . LYS A 1 102 ? -0.520 10.081 6.451 1.00 87.44 102 LYS A C 1
ATOM 839 O O . LYS A 1 102 ? -1.128 10.285 7.499 1.00 87.44 102 LYS A O 1
ATOM 844 N N . LEU A 1 103 ? -0.734 9.009 5.683 1.00 90.50 103 LEU A N 1
ATOM 845 C CA . LEU A 1 103 ? -1.648 7.928 6.057 1.00 90.50 103 LEU A CA 1
ATOM 846 C C . LEU A 1 103 ? -1.171 7.197 7.326 1.00 90.50 103 LEU A C 1
ATOM 848 O O . LEU A 1 103 ? -1.961 7.034 8.253 1.00 90.50 103 LEU A O 1
ATOM 852 N N . LEU A 1 104 ? 0.102 6.800 7.405 1.00 89.62 104 LEU A N 1
ATOM 853 C CA . LEU A 1 104 ? 0.662 6.111 8.576 1.00 89.62 104 LEU A CA 1
ATOM 854 C C . LEU A 1 104 ? 0.597 6.987 9.833 1.00 89.62 104 LEU A C 1
ATOM 856 O O . LEU A 1 104 ? 0.187 6.531 10.900 1.00 89.62 104 LEU A O 1
ATOM 860 N N . ASN A 1 105 ? 0.935 8.272 9.711 1.00 92.75 105 ASN A N 1
ATOM 861 C CA . ASN A 1 105 ? 0.821 9.217 10.821 1.00 92.75 105 ASN A CA 1
ATOM 862 C C . ASN A 1 105 ? -0.635 9.434 11.249 1.00 92.75 105 ASN A C 1
ATOM 864 O O . ASN A 1 105 ? -0.912 9.529 12.444 1.00 92.75 105 ASN A O 1
ATOM 868 N N . HIS A 1 106 ? -1.573 9.453 10.302 1.00 95.25 106 HIS A N 1
ATOM 869 C CA . HIS A 1 106 ? -2.997 9.470 10.613 1.00 95.25 106 HIS A CA 1
ATOM 870 C C . HIS A 1 106 ? -3.457 8.185 11.324 1.00 95.25 106 HIS A C 1
ATOM 872 O O . HIS A 1 106 ? -4.232 8.270 12.278 1.00 95.25 106 HIS A O 1
ATOM 878 N N . PHE A 1 107 ? -2.967 7.010 10.919 1.00 94.31 107 PHE A N 1
ATOM 879 C CA . PHE A 1 107 ? -3.364 5.725 11.504 1.00 94.31 107 PHE A CA 1
ATOM 880 C C . PHE A 1 107 ? -3.046 5.627 13.006 1.00 94.31 107 PHE A C 1
ATOM 882 O O . PHE A 1 107 ? -3.847 5.082 13.766 1.00 94.31 107 PHE A O 1
ATOM 889 N N . LYS A 1 108 ? -1.969 6.277 13.472 1.00 94.62 108 LYS A N 1
ATOM 890 C CA . LYS A 1 108 ? -1.632 6.393 14.908 1.00 94.62 108 LYS A CA 1
ATOM 891 C C . LYS A 1 108 ? -2.757 7.008 15.752 1.00 94.62 108 LYS A C 1
ATOM 893 O O . LYS A 1 108 ? -2.853 6.744 16.949 1.00 94.62 108 LYS A O 1
ATOM 898 N N . ILE A 1 109 ? -3.624 7.836 15.162 1.00 95.81 109 ILE A N 1
ATOM 899 C CA . ILE A 1 109 ? -4.802 8.381 15.856 1.00 95.81 109 ILE A CA 1
ATOM 900 C C . ILE A 1 109 ? -5.789 7.248 16.165 1.00 95.81 109 ILE A C 1
ATOM 902 O O . ILE A 1 109 ? -6.280 7.147 17.288 1.00 95.81 109 ILE A O 1
ATOM 906 N N . HIS A 1 110 ? -6.039 6.364 15.198 1.00 96.06 110 HIS A N 1
ATOM 907 C CA . HIS A 1 110 ? -6.934 5.221 15.374 1.00 96.06 110 HIS A CA 1
ATOM 908 C C . HIS A 1 110 ? -6.380 4.184 16.351 1.00 96.06 110 HIS A C 1
ATOM 910 O O . HIS A 1 110 ? -7.150 3.631 17.134 1.00 96.06 110 HIS A O 1
ATOM 916 N N . GLU A 1 111 ? -5.065 3.977 16.368 1.00 94.44 111 GLU A N 1
ATOM 917 C CA . GLU A 1 111 ? -4.393 3.142 17.367 1.00 94.44 111 GLU A CA 1
ATOM 918 C C . GLU A 1 111 ? -4.630 3.673 18.793 1.00 94.44 111 GLU A C 1
ATOM 920 O O . GLU A 1 111 ? -5.104 2.944 19.668 1.00 94.44 111 GLU A O 1
ATOM 925 N N . LYS A 1 112 ? -4.419 4.979 19.017 1.00 96.31 112 LYS A N 1
ATOM 926 C CA . LYS A 1 112 ? -4.694 5.633 20.311 1.00 96.31 112 LYS A CA 1
ATOM 927 C C . LYS A 1 112 ? -6.163 5.532 20.716 1.00 96.31 112 LYS A C 1
ATOM 929 O O . LYS A 1 112 ? -6.473 5.240 21.872 1.00 96.31 112 LYS A O 1
ATOM 934 N N . GLU A 1 113 ? -7.084 5.756 19.781 1.00 96.00 113 GLU A N 1
ATOM 935 C CA . GLU A 1 113 ? -8.516 5.587 20.036 1.00 96.00 113 GLU A CA 1
ATOM 936 C C . GLU A 1 113 ? -8.875 4.144 20.405 1.00 96.00 113 GLU A C 1
ATOM 938 O O . GLU A 1 113 ? -9.705 3.925 21.290 1.00 96.00 113 GLU A O 1
ATOM 943 N N . HIS A 1 114 ? -8.274 3.164 19.727 1.00 95.94 114 HIS A N 1
ATOM 944 C CA . HIS A 1 114 ? -8.493 1.749 19.995 1.00 95.94 114 HIS A CA 1
ATOM 945 C C . HIS A 1 114 ? -7.997 1.370 21.395 1.00 95.94 114 HIS A C 1
ATOM 947 O O . HIS A 1 114 ? -8.766 0.805 22.174 1.00 95.94 114 HIS A O 1
ATOM 953 N N . MET A 1 115 ? -6.779 1.777 21.765 1.00 96.19 115 MET A N 1
ATOM 954 C CA . MET A 1 115 ? -6.242 1.572 23.116 1.00 96.19 115 MET A CA 1
ATOM 955 C C . MET A 1 115 ? -7.126 2.217 24.191 1.00 96.19 115 MET A C 1
ATOM 957 O O . MET A 1 115 ? -7.436 1.590 25.203 1.00 96.19 115 MET A O 1
ATOM 961 N N . LYS A 1 116 ? -7.620 3.441 23.957 1.00 97.38 116 LYS A N 1
ATOM 962 C CA . LYS A 1 116 ? -8.531 4.116 24.894 1.00 97.38 116 LYS A CA 1
ATOM 963 C C . LYS A 1 116 ? -9.840 3.341 25.088 1.00 97.38 116 LYS A C 1
ATOM 965 O O . LYS A 1 116 ? -10.348 3.275 26.206 1.00 97.38 116 LYS A O 1
ATOM 970 N N . ARG A 1 117 ? -10.394 2.750 24.023 1.00 96.75 117 ARG A N 1
ATOM 971 C CA . ARG A 1 117 ? -11.605 1.910 24.104 1.00 96.75 117 ARG A CA 1
ATOM 972 C C . ARG A 1 117 ? -11.344 0.635 24.905 1.00 96.75 117 ARG A C 1
ATOM 974 O O . ARG A 1 117 ? -12.164 0.305 25.757 1.00 96.75 117 ARG A O 1
ATOM 981 N N . LEU A 1 118 ? -10.210 -0.032 24.672 1.00 96.31 118 LEU A N 1
ATOM 982 C CA . LEU A 1 118 ? -9.804 -1.222 25.427 1.00 96.31 118 LEU A CA 1
ATOM 983 C C . LEU A 1 118 ? -9.673 -0.920 26.920 1.00 96.31 118 LEU A C 1
ATOM 985 O O . LEU A 1 118 ? -10.359 -1.543 27.724 1.00 96.31 118 LEU A O 1
ATOM 989 N N . SER A 1 119 ? -8.913 0.117 27.273 1.00 97.44 119 SER A N 1
ATOM 990 C CA . SER A 1 119 ? -8.718 0.533 28.666 1.00 97.44 119 S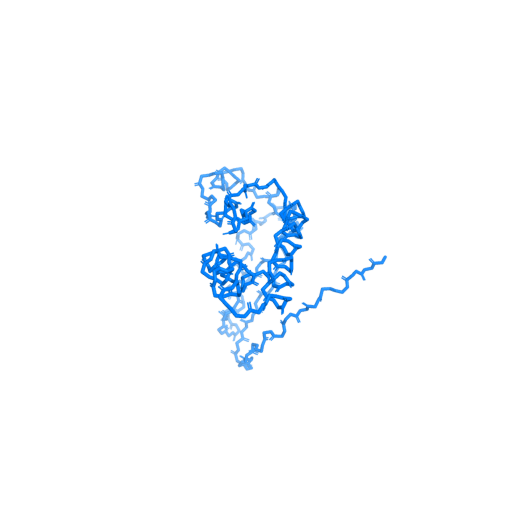ER A CA 1
ATOM 991 C C . SER A 1 119 ? -10.045 0.858 29.376 1.00 97.44 119 SER A C 1
ATOM 993 O O . SER A 1 119 ? -10.263 0.474 30.528 1.00 97.44 119 SER A O 1
ATOM 995 N N . GLN A 1 120 ? -10.996 1.502 28.686 1.00 96.94 120 GLN A N 1
ATOM 996 C CA . GLN A 1 120 ? -12.335 1.757 29.236 1.00 96.94 120 GLN A CA 1
ATOM 997 C C . GLN A 1 120 ? -13.147 0.478 29.474 1.00 96.94 120 GLN A C 1
ATOM 999 O O . GLN A 1 120 ? -13.898 0.404 30.445 1.00 96.94 120 GLN A O 1
ATOM 1004 N N . ILE A 1 121 ? -13.038 -0.514 28.589 1.00 96.56 121 ILE A N 1
ATOM 1005 C CA . ILE A 1 121 ? -13.720 -1.801 28.760 1.00 96.56 121 ILE A CA 1
ATOM 1006 C C . ILE A 1 121 ? -13.083 -2.573 29.919 1.00 96.56 121 ILE A C 1
ATOM 1008 O O . ILE A 1 121 ? -13.804 -3.099 30.765 1.00 96.56 121 ILE A O 1
ATOM 1012 N N . GLU A 1 122 ? -11.753 -2.629 29.966 1.00 96.06 122 GLU A N 1
ATOM 1013 C CA . GLU A 1 122 ? -10.966 -3.335 30.983 1.00 96.06 122 GLU A CA 1
ATOM 1014 C C . GLU A 1 122 ? -1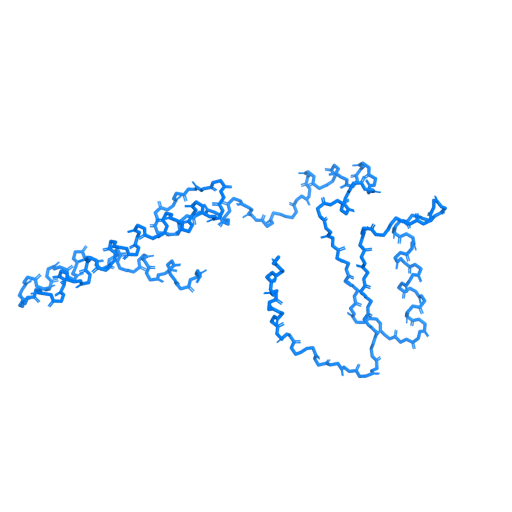1.203 -2.796 32.391 1.00 96.06 122 GLU A C 1
ATOM 1016 O O . GLU A 1 122 ? -11.405 -3.582 33.315 1.00 96.06 122 GLU A O 1
ATOM 1021 N N . SER A 1 123 ? -11.270 -1.473 32.540 1.00 96.25 123 SER A N 1
ATOM 1022 C CA . SER A 1 123 ? -11.573 -0.824 33.822 1.00 96.25 123 SER A CA 1
ATOM 1023 C C . SER A 1 123 ? -13.038 -0.965 34.258 1.00 96.25 123 SER A C 1
ATOM 1025 O O . SER A 1 123 ? -13.342 -0.832 35.444 1.00 96.25 123 SER A O 1
ATOM 1027 N N . ALA A 1 124 ? -13.968 -1.250 33.341 1.00 96.88 124 ALA A N 1
ATOM 1028 C CA . ALA A 1 124 ? -15.384 -1.392 33.665 1.00 96.88 124 ALA A CA 1
ATOM 1029 C C . ALA A 1 124 ? -15.746 -2.802 34.163 1.00 96.88 124 ALA A C 1
ATOM 1031 O O . ALA A 1 124 ? -15.248 -3.819 33.676 1.00 96.88 124 ALA A O 1
ATOM 1032 N N . ARG A 1 125 ? -16.704 -2.871 35.097 1.00 95.75 125 ARG A N 1
ATOM 1033 C CA . ARG A 1 125 ? -17.244 -4.119 35.664 1.00 95.75 125 ARG A CA 1
ATOM 1034 C C . ARG A 1 125 ? -18.760 -4.220 35.460 1.00 95.75 125 ARG A C 1
ATOM 1036 O O . ARG A 1 125 ? -19.435 -3.215 35.229 1.00 95.75 125 ARG A O 1
ATOM 1043 N N . GLY A 1 126 ? -19.283 -5.445 35.531 1.00 95.75 126 GLY A N 1
ATOM 1044 C CA . GLY A 1 126 ? -20.720 -5.736 35.499 1.00 95.75 126 GLY A CA 1
ATOM 1045 C C . GLY A 1 126 ? -21.449 -5.201 34.261 1.00 95.75 126 GLY A C 1
ATOM 1046 O O . GLY A 1 126 ? -20.917 -5.202 33.148 1.00 95.75 126 GLY A O 1
ATOM 1047 N N . SER A 1 127 ? -22.672 -4.704 34.461 1.00 95.50 127 SER A N 1
ATOM 1048 C CA . SER A 1 127 ? -23.550 -4.204 33.390 1.00 95.50 127 SER A CA 1
ATOM 1049 C C . SER A 1 127 ? -22.930 -3.056 32.582 1.00 95.50 127 SER A C 1
ATOM 1051 O O . SER A 1 127 ? -23.156 -2.944 31.375 1.00 95.50 127 SER A O 1
ATOM 1053 N N . ARG A 1 128 ? -22.084 -2.229 33.211 1.00 95.25 128 ARG A N 1
ATOM 1054 C CA . ARG A 1 128 ? -21.354 -1.147 32.538 1.00 95.25 128 ARG A CA 1
ATOM 1055 C C . ARG A 1 128 ? -20.377 -1.686 31.493 1.00 95.25 128 ARG A C 1
ATOM 1057 O O . ARG A 1 128 ? -20.284 -1.112 30.410 1.00 95.25 128 ARG A O 1
ATOM 1064 N N . ARG A 1 129 ? -19.689 -2.795 31.785 1.00 96.69 129 ARG A N 1
ATOM 1065 C CA . ARG A 1 129 ? -18.781 -3.451 30.832 1.00 96.69 129 ARG A CA 1
ATOM 1066 C C . ARG A 1 129 ? -19.544 -3.959 29.612 1.00 96.69 129 ARG A C 1
ATOM 1068 O O . ARG A 1 129 ? -19.139 -3.668 28.492 1.00 96.69 129 ARG A O 1
ATOM 1075 N N . VAL A 1 130 ? -20.672 -4.639 29.829 1.00 96.75 130 VAL A N 1
ATOM 1076 C CA . VAL A 1 130 ? -21.527 -5.165 28.748 1.00 96.75 130 VAL A CA 1
ATOM 1077 C C . VAL A 1 130 ? -21.980 -4.037 27.814 1.00 96.75 130 VAL A C 1
ATOM 1079 O O . VAL A 1 130 ? -21.821 -4.137 26.598 1.00 96.75 130 VAL A O 1
ATOM 1082 N N . LYS A 1 131 ? -22.438 -2.910 28.378 1.00 97.31 131 LYS A N 1
ATOM 1083 C CA . LYS A 1 131 ? -22.827 -1.722 27.599 1.00 97.31 131 LYS A CA 1
ATOM 1084 C C . LYS A 1 131 ? -21.667 -1.149 26.774 1.00 97.31 131 LYS A C 1
ATOM 1086 O O . LYS A 1 131 ? -21.871 -0.772 25.623 1.00 97.31 131 LYS A O 1
ATOM 1091 N N . LEU A 1 132 ? -20.454 -1.078 27.332 1.00 97.19 132 LEU A N 1
ATOM 1092 C CA . LEU A 1 132 ? -19.278 -0.556 26.620 1.00 97.19 132 LEU A CA 1
ATOM 1093 C C . LEU A 1 132 ? -18.812 -1.476 25.488 1.00 97.19 132 LEU A C 1
ATOM 1095 O O . LEU A 1 132 ? -18.482 -0.978 24.412 1.00 97.19 132 LEU A O 1
ATOM 1099 N N . VAL A 1 133 ? -18.829 -2.794 25.702 1.00 96.31 133 VAL A N 1
ATOM 1100 C CA . VAL A 1 133 ? -18.520 -3.781 24.656 1.00 96.31 133 VAL A CA 1
ATOM 1101 C C . VAL A 1 133 ? -19.499 -3.634 23.492 1.00 96.31 133 VAL A C 1
ATOM 1103 O O . VAL A 1 133 ? -19.064 -3.461 22.354 1.00 96.31 133 VAL A O 1
ATOM 1106 N N . GLY A 1 134 ? -20.807 -3.586 23.772 1.00 96.69 134 GLY A N 1
ATOM 1107 C CA . GLY A 1 134 ? -21.825 -3.350 22.744 1.00 96.69 134 GLY A CA 1
ATOM 1108 C C . GLY A 1 134 ? -21.615 -2.024 22.003 1.00 96.69 134 GLY A C 1
ATOM 1109 O O . GLY A 1 134 ? -21.591 -1.991 20.774 1.00 96.69 134 GLY A O 1
ATOM 1110 N N . LYS A 1 135 ? -21.356 -0.934 22.740 1.00 96.81 135 LYS A N 1
ATOM 1111 C CA . LYS A 1 135 ? -21.108 0.404 22.173 1.00 96.81 135 LYS A CA 1
ATOM 1112 C C . LYS A 1 135 ? -19.901 0.450 21.228 1.00 96.81 135 LYS A C 1
ATOM 1114 O O . LYS A 1 135 ? -19.903 1.231 20.273 1.00 96.81 135 LYS A O 1
ATOM 1119 N N . TYR A 1 136 ? -18.845 -0.314 21.512 1.00 97.06 136 TYR A N 1
ATOM 1120 C CA . TYR A 1 136 ? -17.590 -0.261 20.755 1.00 97.06 136 TYR A CA 1
ATOM 1121 C C . TYR A 1 136 ? -17.404 -1.384 19.739 1.00 97.06 136 TYR A C 1
ATOM 1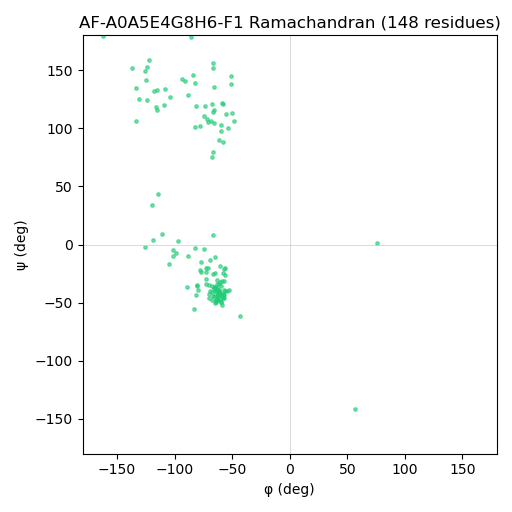123 O O . TYR A 1 136 ? -16.514 -1.241 18.902 1.00 97.06 136 TYR A O 1
ATOM 1131 N N . SER A 1 137 ? -18.254 -2.413 19.738 1.00 94.19 137 SER A N 1
ATOM 1132 C CA . SER A 1 137 ? -18.138 -3.601 18.880 1.00 94.19 137 SER A CA 1
ATOM 1133 C C . SER A 1 137 ? -17.769 -3.272 17.423 1.00 94.19 137 SER A C 1
ATOM 1135 O O . SER A 1 137 ? -16.655 -3.565 16.987 1.00 94.19 137 SER A O 1
ATOM 1137 N N . MET A 1 138 ? -18.613 -2.510 16.711 1.00 94.25 138 MET A N 1
ATOM 1138 C CA . MET A 1 138 ? -18.354 -2.153 15.304 1.00 94.25 138 MET A CA 1
ATOM 1139 C C . MET A 1 138 ? -17.070 -1.333 15.104 1.00 94.25 138 MET A C 1
ATOM 1141 O O . MET A 1 138 ? -16.399 -1.442 14.080 1.00 94.25 138 MET A O 1
ATOM 1145 N N . LYS A 1 139 ? -16.717 -0.461 16.059 1.00 93.94 139 LYS A N 1
ATOM 1146 C CA . LYS A 1 139 ? -15.504 0.371 15.965 1.00 93.94 139 LYS A CA 1
ATOM 1147 C C . LYS A 1 139 ? -14.241 -0.463 16.174 1.00 93.94 139 LYS A C 1
ATOM 1149 O O . LYS A 1 139 ? -13.218 -0.162 15.566 1.00 93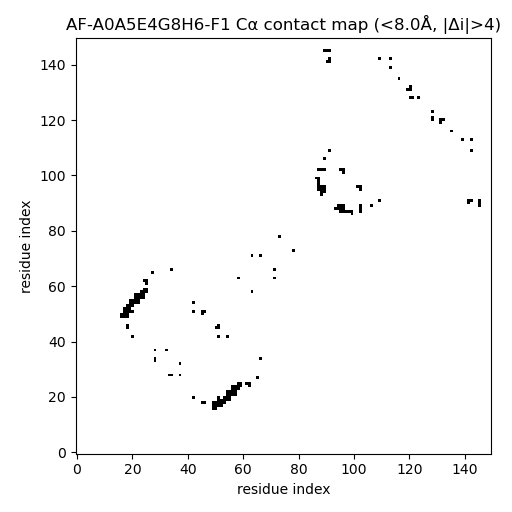.94 139 LYS A O 1
ATOM 1154 N N . MET A 1 140 ? -14.310 -1.484 17.027 1.00 93.12 140 MET A N 1
ATOM 1155 C CA . MET A 1 140 ? -13.218 -2.434 17.230 1.00 93.12 140 MET A CA 1
ATOM 1156 C C . MET A 1 140 ? -13.035 -3.329 16.008 1.00 93.12 140 MET A C 1
ATOM 1158 O O . MET A 1 140 ? -11.907 -3.519 15.568 1.00 93.12 140 MET A O 1
ATOM 1162 N N . GLU A 1 141 ? -14.126 -3.817 15.421 1.00 92.88 141 GLU A N 1
ATOM 1163 C CA . GLU A 1 141 ? -14.085 -4.635 14.207 1.00 92.88 141 GLU A CA 1
ATOM 1164 C C . GLU A 1 141 ? -13.494 -3.869 13.014 1.00 92.88 141 GLU A C 1
ATOM 1166 O O . GLU A 1 141 ? -12.545 -4.339 12.390 1.00 92.88 141 GLU A O 1
ATOM 1171 N N . LYS A 1 142 ? -13.948 -2.629 12.768 1.00 92.25 142 LYS A N 1
ATOM 1172 C CA . LYS A 1 142 ? -13.366 -1.757 11.730 1.00 92.25 142 LYS A CA 1
ATOM 1173 C C . LYS A 1 142 ? -11.862 -1.541 11.908 1.00 92.25 142 LYS A C 1
ATOM 1175 O O . LYS A 1 142 ? -11.131 -1.522 10.92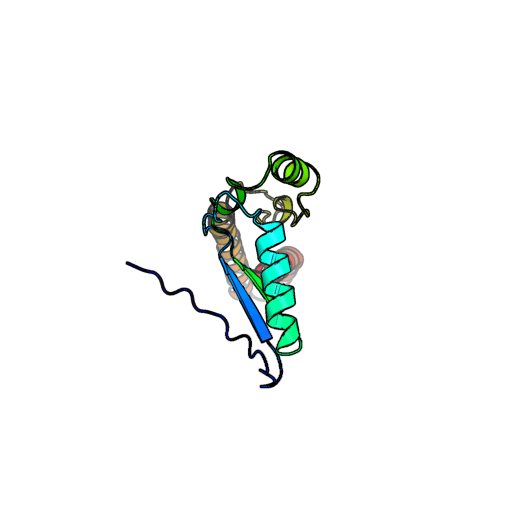3 1.00 92.25 142 LYS A O 1
ATOM 1180 N N . TYR A 1 143 ? -11.400 -1.374 13.149 1.00 93.31 143 TYR A N 1
ATOM 1181 C CA . TYR A 1 143 ? -9.972 -1.239 13.436 1.00 93.31 143 TYR A CA 1
ATOM 1182 C C . TYR A 1 143 ? -9.209 -2.539 13.154 1.00 93.31 143 TYR A C 1
ATOM 1184 O O . TYR A 1 143 ? -8.201 -2.497 12.458 1.00 93.31 143 TYR A O 1
ATOM 1192 N N . LYS A 1 144 ? -9.700 -3.689 13.636 1.00 90.50 144 LYS A N 1
ATOM 1193 C CA . LYS A 1 144 ? -9.063 -5.001 13.425 1.00 90.50 144 LYS A CA 1
ATOM 1194 C C . LYS A 1 144 ? -8.916 -5.336 11.941 1.00 90.50 144 LYS A C 1
ATOM 1196 O O . LYS A 1 144 ? -7.834 -5.724 11.514 1.00 90.50 144 LYS A O 1
ATOM 1201 N N . ASN A 1 145 ? -9.971 -5.107 11.161 1.00 88.00 145 ASN A N 1
ATOM 1202 C CA . ASN A 1 145 ? -9.962 -5.356 9.719 1.00 88.00 145 ASN A CA 1
ATOM 1203 C C . ASN A 1 145 ? -8.940 -4.471 8.989 1.00 88.00 145 ASN A C 1
ATOM 1205 O O . ASN A 1 145 ? -8.330 -4.907 8.021 1.00 88.00 145 ASN A O 1
ATOM 1209 N N . ALA A 1 146 ? -8.728 -3.238 9.461 1.00 87.12 146 ALA A N 1
ATOM 1210 C CA . ALA A 1 146 ? -7.745 -2.326 8.883 1.00 87.12 146 ALA A CA 1
ATOM 1211 C C . ALA A 1 146 ? -6.301 -2.626 9.328 1.00 87.12 146 ALA A C 1
ATOM 1213 O O . ALA A 1 146 ? -5.389 -2.520 8.516 1.00 87.12 146 ALA A O 1
ATOM 1214 N N . ALA A 1 147 ? -6.094 -2.992 10.596 1.00 83.31 147 ALA A N 1
ATOM 1215 C CA . ALA A 1 147 ? -4.774 -3.258 11.172 1.00 83.31 147 ALA A CA 1
ATOM 1216 C C . ALA A 1 147 ? -4.156 -4.584 10.693 1.00 83.31 147 ALA A C 1
ATOM 1218 O O . ALA A 1 147 ? -2.941 -4.735 10.703 1.00 83.31 147 ALA A O 1
ATOM 1219 N N . GLY A 1 148 ? -4.975 -5.548 10.258 1.00 63.41 148 GLY A N 1
ATOM 1220 C CA . GLY A 1 148 ? -4.495 -6.815 9.692 1.00 63.41 148 GLY A CA 1
ATOM 1221 C C . GLY A 1 148 ? -3.928 -6.712 8.269 1.00 63.41 148 GLY A C 1
ATOM 1222 O O . GLY A 1 148 ? -3.470 -7.718 7.736 1.00 63.41 148 GLY A O 1
ATOM 1223 N N . MET A 1 149 ? -3.983 -5.531 7.640 1.00 50.09 149 MET A N 1
ATOM 1224 C CA . MET A 1 149 ? -3.532 -5.290 6.259 1.00 50.09 149 MET A CA 1
ATOM 1225 C C . MET A 1 149 ? -2.386 -4.264 6.161 1.00 50.09 149 MET A C 1
ATOM 1227 O O . MET A 1 149 ? -2.016 -3.883 5.049 1.00 50.09 149 MET A O 1
ATOM 1231 N N . SER A 1 150 ? -1.879 -3.774 7.298 1.00 42.66 150 SER A N 1
ATOM 1232 C CA . SER A 1 150 ? -0.833 -2.743 7.406 1.00 42.66 150 SER A CA 1
ATOM 1233 C C . SER A 1 150 ? 0.525 -3.311 7.783 1.00 42.66 150 SER A C 1
ATOM 1235 O O . SER A 1 150 ? 0.539 -4.184 8.677 1.00 42.66 150 SER A O 1
#

Solvent-accessible surface area (backbone atoms only — not comparable to full-atom values): 9242 Å² total; per-residue (Å²): 137,87,77,82,79,80,73,77,84,73,82,70,80,75,59,97,70,56,39,73,46,80,42,66,50,67,61,82,61,62,95,89,47,55,72,65,57,51,50,52,53,50,51,53,59,49,45,73,76,34,56,64,80,43,79,46,72,49,68,61,100,62,31,64,77,83,48,61,65,73,60,58,53,44,41,76,77,56,53,75,71,72,54,68,87,61,72,22,42,40,72,67,78,67,51,76,40,97,41,58,66,59,35,56,62,53,48,53,54,55,52,53,52,49,52,53,51,50,53,54,39,70,75,38,62,72,73,60,22,55,52,45,49,65,75,39,44,69,63,52,50,40,43,52,67,38,59,77,76,108

Organism: Prunus dulcis (NCBI:txid3755)

Radius of gyration: 25.35 Å; Cα contacts (8 Å, |Δi|>4): 95; chains: 1; bounding box: 48×39×69 Å

Foldseek 3Di:
DDDDDPDDPPVPVDPVQEDAAEEELPPDDDPVADPVRVLVVVCVVRVVRGHHPYYDYDYDPCSCVPPDPVVVVVCVVPVPPPPPVPQQAQQLPRDGDPDVVVSVVVVVVLVVVLVVLVVCLVPDDDPSNVVSCVVCVVSNVSNVVRVVVD

Nearest PDB structures (foldseek):
  6vlf-assembly1_B  TM=2.744E-01  e=4.489E+00  Mus musculus

Secondary structure (DSSP, 8-state):
---------------TT-EEEEEETTS---TTS-HHHHHHHHHHHHHHHS-EEEEEEE--TTTTTTS-HHHHHHHHH------HHHHTB-TTT--B-SSHHHHHHHHHHHHHHHHHHHHHHHH--HHHHHHHHHHHHHHHHHHHHHHTT-

Mean predicted aligned error: 17.64 Å

Sequence (150 aa):
MLKHLKFHNISVQFNPKEIAIFRDLDTKPPKSVSPYEAAVKLKTAASSFRLVRHMIAYANRHALDYVPQVVRERKERNRVVIRDGELNVCRVCGRRFYTNEKLLNHFKIHEKEHMKRLSQIESARGSRRVKLVGKYSMKMEKYKNAAGMS

pLDDT: mean 75.12, std 20.31, range [29.52, 97.44]